Protein AF-A0A7S3BDD4-F1 (afdb_monomer_lite)

InterPro domains:
  IPR001752 Kinesin motor domain [PF00225] (3-97)
  IPR001752 Kinesin motor domain [PS50067] (1-113)
  IPR027417 P-loop containing nucleoside triphosphate hydrolase [SSF52540] (3-90)
  IPR036961 Kinesin motor domain superfamily [G3DSA:3.40.8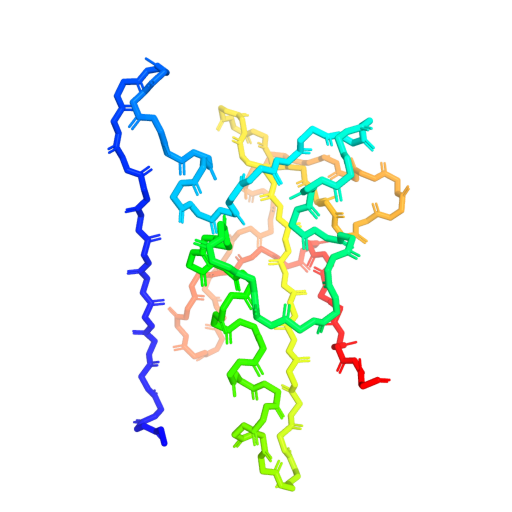50.10] (1-112)

Foldseek 3Di:
DPPDDDDDDQDDDPPPCSVQQAAFACPPPDCVHRVNDPDDDPSGHPNSVVVVVCVVPDDPPDWDKDWDWDDDPQKIFQPVDPVRDIDGQVQQFDQDPVRDTDRDPRDMDGDDD

Secondary structure (DSSP, 8-state):
--S---------STTSSHHHHHTS---TT-TT-GGG-SS--TT--HHHHHHHHHHHSPPTT---EE--EEEETTEEEESSSTT--EEETTTTEEE-TTS-EEETTS--EEP--

Radius of gyration: 15.99 Å; chains: 1; bounding box: 36×42×39 Å

Structure (mmCIF, N/CA/C/O backbone):
data_AF-A0A7S3BDD4-F1
#
_entry.id   AF-A0A7S3BDD4-F1
#
loop_
_atom_site.group_PDB
_atom_site.id
_atom_site.type_symbol
_atom_site.label_atom_id
_atom_site.label_alt_id
_atom_site.label_comp_id
_atom_site.label_asym_id
_atom_site.label_entity_id
_atom_site.label_seq_id
_atom_site.pdbx_PDB_ins_code
_atom_site.Cartn_x
_atom_site.Cartn_y
_atom_site.Cartn_z
_atom_site.occupancy
_atom_site.B_iso_or_equiv
_atom_site.auth_seq_id
_atom_site.auth_comp_id
_atom_site.auth_asym_id
_atom_site.auth_atom_id
_atom_site.pdbx_PDB_model_num
ATOM 1 N N . VAL A 1 1 ? -19.814 -3.495 7.950 1.00 60.03 1 VAL A N 1
ATOM 2 C CA . VAL A 1 1 ? -19.081 -4.137 6.830 1.00 60.03 1 VAL A CA 1
ATOM 3 C C . VAL A 1 1 ? -19.416 -5.627 6.795 1.00 60.03 1 VAL A C 1
ATOM 5 O O . VAL A 1 1 ? -19.355 -6.261 7.837 1.00 60.03 1 VAL A O 1
ATOM 8 N N . GLY A 1 2 ? -19.827 -6.178 5.647 1.00 73.81 2 GLY A N 1
ATOM 9 C CA . GLY A 1 2 ? -20.387 -7.540 5.518 1.00 73.81 2 GLY A CA 1
ATOM 10 C C . GLY A 1 2 ? -19.382 -8.704 5.495 1.00 73.81 2 GLY A C 1
ATOM 11 O O . GLY A 1 2 ? -19.745 -9.788 5.056 1.00 73.81 2 GLY A O 1
ATOM 12 N N . GLY A 1 3 ? -18.129 -8.487 5.917 1.00 82.62 3 GLY A N 1
ATOM 13 C CA . GLY A 1 3 ? -17.088 -9.528 5.938 1.00 82.62 3 GLY A CA 1
ATOM 14 C C . GLY A 1 3 ? -16.591 -9.971 4.556 1.00 82.62 3 GLY A C 1
ATOM 15 O O . GLY A 1 3 ? -16.117 -11.089 4.401 1.00 82.62 3 GLY A O 1
ATOM 16 N N . SER A 1 4 ? -16.730 -9.124 3.534 1.00 88.00 4 SER A N 1
ATOM 17 C CA . SER A 1 4 ? -16.346 -9.449 2.156 1.00 88.00 4 SER A CA 1
ATOM 18 C C . SER A 1 4 ? -14.903 -9.050 1.849 1.00 88.00 4 SER A C 1
ATOM 20 O O . SER A 1 4 ? -14.454 -7.976 2.243 1.00 88.00 4 SER A O 1
ATOM 22 N N . ALA A 1 5 ? -14.205 -9.882 1.076 1.00 89.25 5 ALA A N 1
ATOM 23 C CA . ALA A 1 5 ? -12.925 -9.525 0.477 1.00 89.25 5 ALA A CA 1
ATOM 24 C C . ALA A 1 5 ? -13.150 -8.690 -0.794 1.00 89.25 5 ALA A C 1
ATOM 26 O O . ALA A 1 5 ? -13.965 -9.052 -1.645 1.00 89.25 5 ALA A O 1
ATOM 27 N N . VAL A 1 6 ? -12.417 -7.584 -0.930 1.00 91.31 6 VAL A N 1
ATOM 28 C CA . VAL A 1 6 ? -12.492 -6.673 -2.082 1.00 91.31 6 VAL A CA 1
ATOM 29 C C . VAL A 1 6 ? -11.098 -6.522 -2.680 1.00 91.31 6 VAL A C 1
ATOM 31 O O . VAL A 1 6 ? -10.127 -6.326 -1.953 1.00 91.31 6 VAL A O 1
ATOM 34 N N . VAL A 1 7 ? -10.999 -6.602 -4.008 1.00 92.81 7 VAL A N 1
ATOM 35 C CA . VAL A 1 7 ? -9.750 -6.399 -4.753 1.00 92.81 7 VAL A CA 1
ATOM 36 C C . VAL A 1 7 ? -9.949 -5.268 -5.753 1.00 92.81 7 VAL A C 1
ATOM 38 O O . VAL A 1 7 ? -10.944 -5.241 -6.475 1.00 92.81 7 VAL A O 1
ATOM 41 N N . MET A 1 8 ? -8.990 -4.344 -5.809 1.00 95.12 8 MET A N 1
ATOM 42 C CA . MET A 1 8 ? -9.002 -3.199 -6.717 1.00 95.12 8 MET A CA 1
ATOM 43 C C . MET A 1 8 ? -7.710 -3.155 -7.529 1.00 95.12 8 MET A C 1
ATOM 45 O O . MET A 1 8 ? -6.622 -3.333 -6.985 1.00 95.12 8 MET A O 1
ATOM 49 N N . PHE A 1 9 ? -7.829 -2.874 -8.826 1.00 96.19 9 PHE A N 1
ATOM 50 C CA . PHE A 1 9 ? -6.691 -2.703 -9.727 1.00 96.19 9 PHE A CA 1
ATOM 51 C C . PHE A 1 9 ? -6.763 -1.342 -10.417 1.00 96.19 9 PHE A C 1
ATOM 53 O O . PHE A 1 9 ? -7.798 -0.976 -10.969 1.00 96.19 9 PHE A O 1
ATOM 60 N N . ALA A 1 10 ? -5.637 -0.629 -10.453 1.00 97.06 10 ALA A N 1
ATOM 61 C CA . ALA A 1 10 ? -5.442 0.508 -11.346 1.00 97.06 10 ALA A CA 1
ATOM 62 C C . ALA A 1 10 ? -4.644 0.043 -12.572 1.00 97.06 10 ALA A C 1
ATOM 64 O O . ALA A 1 10 ? -3.459 -0.275 -12.468 1.00 97.06 10 ALA A O 1
ATOM 65 N N . TYR A 1 11 ? -5.292 -0.007 -13.738 1.00 97.00 11 TYR A N 1
ATOM 66 C CA . TYR A 1 11 ? -4.699 -0.502 -14.983 1.00 97.00 11 TYR A CA 1
ATOM 67 C C . TYR A 1 11 ? -4.707 0.571 -16.075 1.00 97.00 11 TYR A C 1
ATOM 69 O O . TYR A 1 11 ? -5.645 1.354 -16.188 1.00 97.00 11 TYR A O 1
ATOM 77 N N . GLY A 1 12 ? -3.648 0.614 -16.883 1.00 95.94 12 GLY A N 1
ATOM 78 C CA . GLY A 1 12 ? -3.472 1.615 -17.934 1.00 95.94 12 GLY A CA 1
ATOM 79 C C . GLY A 1 12 ? -2.015 1.794 -18.360 1.00 95.94 12 GLY A C 1
ATOM 80 O O . GLY A 1 12 ? -1.086 1.311 -17.703 1.00 95.94 12 GLY A O 1
ATOM 81 N N . LEU A 1 13 ? -1.802 2.514 -19.461 1.00 96.69 13 LEU A N 1
ATOM 82 C CA . LEU A 1 13 ? -0.473 2.804 -20.011 1.00 96.69 13 LEU A CA 1
ATOM 83 C C . LEU A 1 13 ? 0.371 3.682 -19.074 1.00 96.69 13 LEU A C 1
ATOM 85 O O . LEU A 1 13 ? -0.135 4.307 -18.140 1.00 96.69 13 LEU A O 1
ATOM 89 N N . SER A 1 14 ? 1.688 3.721 -19.284 1.00 95.06 14 SER A N 1
ATOM 90 C CA . SER A 1 14 ? 2.538 4.677 -18.562 1.00 95.06 14 SER A CA 1
ATOM 91 C C . SER A 1 14 ? 2.042 6.109 -18.798 1.00 95.06 14 SER A C 1
ATOM 93 O O . SER A 1 14 ? 1.623 6.439 -19.904 1.00 95.06 14 SER A O 1
ATOM 95 N N . GLY A 1 15 ? 2.015 6.931 -17.747 1.00 93.81 15 GLY A N 1
ATOM 96 C CA . GLY A 1 15 ? 1.454 8.286 -17.804 1.00 93.81 15 GLY A CA 1
ATOM 97 C C . GLY A 1 15 ? -0.078 8.378 -17.758 1.00 93.81 15 GLY A C 1
ATOM 98 O O . GLY A 1 1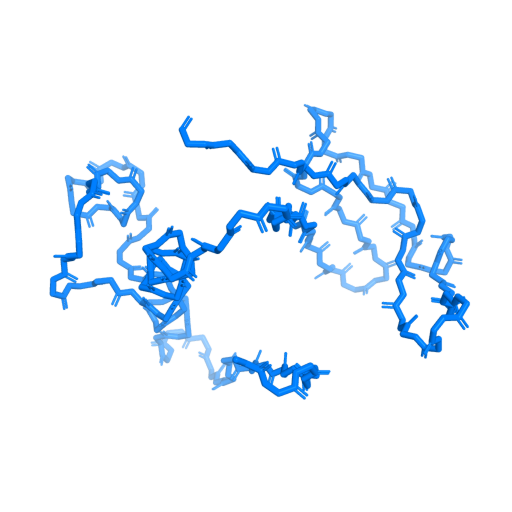5 ? -0.600 9.481 -17.686 1.00 93.81 15 GLY A O 1
ATOM 99 N N . SER A 1 16 ? -0.822 7.264 -17.712 1.00 96.44 16 SER A N 1
ATOM 100 C CA . SER A 1 16 ? -2.298 7.291 -17.655 1.00 96.44 16 SER A CA 1
ATOM 101 C C . SER A 1 16 ? -2.884 7.667 -16.284 1.00 96.44 16 SER A C 1
ATOM 103 O O . SER A 1 16 ? -4.074 7.473 -16.060 1.00 96.44 16 SER A O 1
ATOM 105 N N . GLY A 1 17 ? -2.054 8.104 -15.333 1.00 97.00 17 GLY A N 1
ATOM 106 C CA . GLY A 1 17 ? -2.502 8.508 -13.999 1.00 97.00 17 GLY A CA 1
ATOM 107 C C . GLY A 1 17 ? -2.710 7.386 -12.974 1.00 97.00 17 GLY A C 1
ATOM 108 O O . GLY A 1 17 ? -3.188 7.683 -11.894 1.00 97.00 17 GLY A O 1
ATOM 109 N N . LYS A 1 18 ? -2.319 6.124 -13.232 1.00 97.75 18 LYS A N 1
ATOM 110 C CA . LYS A 1 18 ? -2.521 4.997 -12.283 1.00 97.75 18 LYS A CA 1
ATOM 111 C C . LYS A 1 18 ? -2.061 5.300 -10.850 1.00 97.75 18 LYS A C 1
ATOM 113 O O . LYS A 1 18 ? -2.833 5.144 -9.913 1.00 97.75 18 LYS A O 1
ATOM 118 N N . THR A 1 19 ? -0.806 5.728 -10.693 1.00 96.25 19 THR A N 1
ATOM 119 C CA . THR A 1 19 ? -0.218 6.048 -9.383 1.00 96.25 19 THR A CA 1
ATOM 120 C C . THR A 1 19 ? -0.965 7.198 -8.720 1.00 96.25 19 THR A C 1
ATOM 122 O O . THR A 1 19 ? -1.320 7.106 -7.551 1.00 96.25 19 THR A O 1
ATOM 125 N N . TYR A 1 20 ? -1.296 8.228 -9.501 1.00 97.00 20 TYR A N 1
ATOM 126 C CA . TYR A 1 20 ? -2.066 9.374 -9.033 1.00 97.00 20 TYR A CA 1
ATOM 127 C C . TYR A 1 20 ? -3.487 8.978 -8.593 1.00 97.00 20 TYR A C 1
ATOM 129 O O . TYR A 1 20 ? -3.953 9.435 -7.563 1.00 97.00 20 TYR A O 1
ATOM 137 N N . THR A 1 21 ? -4.169 8.070 -9.296 1.00 97.88 21 THR A N 1
ATOM 138 C CA . THR A 1 21 ? -5.490 7.570 -8.881 1.00 97.88 21 THR A CA 1
ATOM 139 C C . THR A 1 21 ? -5.427 6.765 -7.581 1.00 97.88 21 THR A C 1
ATOM 141 O O . THR A 1 21 ? -6.326 6.873 -6.748 1.00 97.88 21 THR A O 1
ATOM 144 N N . VAL A 1 22 ? -4.387 5.945 -7.389 1.00 97.62 22 VAL A N 1
ATOM 145 C CA . VAL A 1 22 ? -4.250 5.130 -6.170 1.00 97.62 22 VAL A CA 1
ATOM 146 C C . VAL A 1 22 ? -3.848 5.991 -4.976 1.00 97.62 22 VAL A C 1
ATOM 148 O O . VAL A 1 22 ? -4.443 5.839 -3.916 1.00 97.62 22 VAL A O 1
ATOM 151 N N . PHE A 1 23 ? -2.892 6.905 -5.129 1.00 97.00 23 PHE A N 1
ATOM 152 C CA . PHE A 1 23 ? -2.302 7.633 -4.000 1.00 97.00 23 PHE A CA 1
ATOM 153 C C . PHE A 1 23 ? -2.575 9.140 -4.005 1.00 97.00 23 PHE A C 1
ATOM 155 O O . PHE A 1 23 ? -2.816 9.718 -2.950 1.00 97.00 23 PHE A O 1
ATOM 162 N N . GLY A 1 24 ? -2.569 9.775 -5.173 1.00 97.00 24 GLY A N 1
ATOM 163 C CA . GLY A 1 24 ? -2.479 11.227 -5.334 1.00 97.00 24 GLY A CA 1
ATOM 164 C C . GLY A 1 24 ? -1.047 11.664 -5.669 1.00 97.00 24 GLY A C 1
ATOM 165 O O . GLY A 1 24 ? -0.255 10.843 -6.141 1.00 97.00 24 GLY A O 1
ATOM 166 N N . PRO A 1 25 ? -0.683 12.940 -5.445 1.00 96.38 25 PRO A N 1
ATOM 167 C CA . PRO A 1 25 ? 0.699 13.398 -5.563 1.00 96.38 25 PRO A CA 1
ATOM 168 C C . PRO A 1 25 ? 1.611 12.614 -4.611 1.00 96.38 25 PRO A C 1
ATOM 170 O O . PRO A 1 25 ? 1.344 12.553 -3.416 1.00 96.38 25 PRO A O 1
ATOM 173 N N . ASP A 1 26 ? 2.688 12.013 -5.110 1.00 94.88 26 ASP A N 1
ATOM 174 C CA . ASP A 1 26 ? 3.591 11.142 -4.338 1.00 94.88 26 ASP A CA 1
ATOM 175 C C . ASP A 1 26 ? 5.058 11.608 -4.341 1.00 94.88 26 ASP A C 1
ATOM 177 O O . ASP A 1 26 ? 5.911 10.998 -3.695 1.00 94.88 26 ASP A O 1
ATOM 181 N N . ALA A 1 27 ? 5.352 12.717 -5.022 1.00 94.38 27 ALA A N 1
ATOM 182 C CA . ALA A 1 27 ? 6.679 13.317 -5.063 1.00 94.38 27 ALA A CA 1
ATOM 183 C C . ALA A 1 27 ? 7.100 13.814 -3.668 1.00 94.38 27 ALA A C 1
ATOM 185 O O . ALA A 1 27 ? 6.452 14.680 -3.082 1.00 94.38 27 ALA A O 1
ATOM 186 N N . ALA A 1 28 ? 8.192 13.271 -3.124 1.00 93.06 28 ALA A N 1
ATOM 187 C CA . ALA A 1 28 ? 8.583 13.507 -1.732 1.00 93.06 28 ALA A CA 1
ATOM 188 C C . ALA A 1 28 ? 9.006 14.949 -1.418 1.00 93.06 28 ALA A C 1
ATOM 190 O O . ALA A 1 28 ? 8.918 15.390 -0.270 1.00 93.06 28 ALA A O 1
ATOM 191 N N . ASP A 1 29 ? 9.437 15.695 -2.424 1.00 94.56 29 ASP A N 1
ATOM 192 C CA . ASP A 1 29 ? 9.754 17.119 -2.356 1.00 94.56 29 ASP A CA 1
ATOM 193 C C . ASP A 1 29 ? 8.506 18.013 -2.449 1.00 94.56 29 ASP A C 1
ATOM 195 O O . ASP A 1 29 ? 8.515 19.122 -1.917 1.00 94.56 29 ASP A O 1
ATOM 199 N N . SER A 1 30 ? 7.403 17.520 -3.018 1.00 92.81 30 SER A N 1
ATOM 200 C CA . SER A 1 30 ? 6.154 18.277 -3.128 1.00 92.81 30 SER A CA 1
ATOM 201 C C . SER A 1 30 ? 5.495 18.495 -1.757 1.00 92.81 30 SER A C 1
ATOM 203 O O . SER A 1 30 ? 5.379 17.540 -0.979 1.00 92.81 30 SER A O 1
ATOM 205 N N . PRO A 1 31 ? 5.036 19.715 -1.419 1.00 92.12 31 PRO A N 1
ATOM 206 C CA . PRO A 1 31 ? 4.231 19.947 -0.216 1.00 92.12 31 PRO A CA 1
ATOM 207 C C . PRO A 1 31 ? 2.869 19.238 -0.284 1.00 92.12 31 PRO A C 1
ATOM 209 O O . PRO A 1 31 ? 2.328 18.858 0.751 1.00 92.12 31 PRO A O 1
ATOM 212 N N . ASP A 1 32 ? 2.368 18.979 -1.493 1.00 92.44 32 ASP A N 1
ATOM 213 C CA . ASP A 1 32 ? 1.067 18.348 -1.735 1.00 92.44 32 ASP A CA 1
ATOM 214 C C . ASP A 1 32 ? 1.129 16.814 -1.714 1.00 92.44 32 ASP A C 1
ATOM 216 O O . ASP A 1 32 ? 0.134 16.151 -2.010 1.00 92.44 32 ASP A O 1
ATOM 220 N N . ALA A 1 33 ? 2.293 16.233 -1.389 1.00 96.19 33 ALA A N 1
ATOM 221 C CA . ALA A 1 33 ? 2.454 14.789 -1.286 1.00 96.19 33 ALA A CA 1
ATOM 222 C C . ALA A 1 33 ? 1.416 14.194 -0.326 1.00 96.19 33 ALA A C 1
ATOM 224 O O . ALA A 1 33 ? 1.250 14.677 0.796 1.00 96.19 33 ALA A O 1
ATOM 225 N N . TRP A 1 34 ? 0.742 13.124 -0.745 1.00 95.44 34 TRP A N 1
ATOM 226 C CA . TRP A 1 34 ? -0.416 12.570 -0.042 1.00 95.44 34 TRP A CA 1
ATOM 227 C C . TRP A 1 34 ? -0.112 12.245 1.426 1.00 95.44 34 TRP A C 1
ATOM 229 O O . TRP A 1 34 ? -0.925 12.530 2.298 1.00 95.44 34 TRP A O 1
ATOM 239 N N . PHE A 1 35 ? 1.091 11.736 1.702 1.00 94.31 35 PHE A N 1
ATOM 240 C CA . PHE A 1 35 ? 1.557 11.341 3.033 1.00 94.31 35 PHE A CA 1
ATOM 241 C C . PHE A 1 35 ? 1.986 12.514 3.931 1.00 94.31 35 PHE A C 1
ATOM 243 O O . PHE A 1 35 ? 2.401 12.287 5.066 1.00 94.31 35 PHE A O 1
ATOM 250 N N . LYS A 1 36 ? 1.928 13.759 3.440 1.00 95.31 36 LYS A N 1
ATOM 251 C CA . LYS A 1 36 ? 2.159 14.978 4.238 1.00 95.31 36 LYS A CA 1
ATOM 252 C C . LYS A 1 36 ? 0.865 15.611 4.751 1.00 95.31 36 LYS A C 1
ATOM 254 O O . LYS A 1 36 ? 0.931 16.527 5.565 1.00 95.31 36 LYS A O 1
ATOM 259 N N . GLN A 1 37 ? -0.289 15.141 4.285 1.00 92.62 37 GLN A N 1
ATOM 260 C CA . GLN A 1 37 ? -1.598 15.626 4.712 1.00 92.62 37 GLN A CA 1
ATOM 261 C C . GLN A 1 37 ? -2.138 14.697 5.804 1.00 92.62 37 GLN A C 1
ATOM 263 O O . GLN A 1 37 ? -2.094 13.479 5.650 1.00 92.62 37 GLN A O 1
ATOM 268 N N . ALA A 1 38 ? -2.612 15.256 6.919 1.00 91.62 38 ALA A N 1
ATOM 269 C CA . ALA A 1 38 ? -3.177 14.470 8.023 1.00 91.62 38 ALA A CA 1
ATOM 270 C C . ALA A 1 38 ? -4.686 14.214 7.860 1.00 91.62 38 ALA A C 1
ATOM 272 O O . ALA A 1 38 ? -5.218 13.247 8.398 1.00 91.62 38 ALA A O 1
ATOM 273 N N . GLU A 1 39 ? -5.367 15.079 7.110 1.00 93.38 39 GLU A N 1
ATOM 274 C CA . GLU A 1 39 ? -6.803 15.021 6.847 1.00 93.38 39 GLU A CA 1
ATOM 275 C C . GLU A 1 39 ? -7.070 14.878 5.343 1.00 93.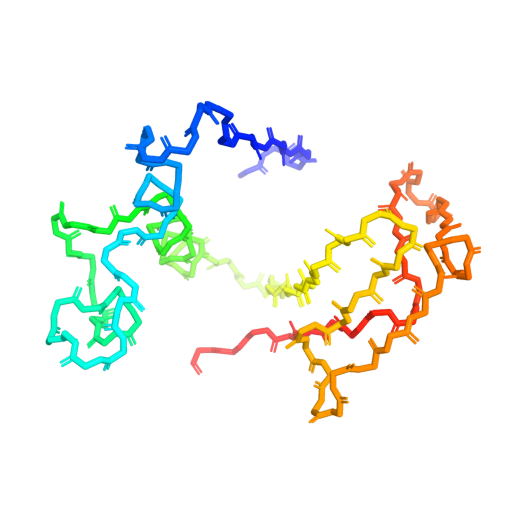38 39 GLU A C 1
ATOM 277 O O . GLU A 1 39 ? -6.198 15.224 4.535 1.00 93.38 39 GLU A O 1
ATOM 282 N N . PRO A 1 40 ? -8.269 14.400 4.956 1.00 94.19 40 PRO A N 1
ATOM 283 C CA . PRO A 1 40 ? -8.658 14.262 3.564 1.00 94.19 40 PRO A CA 1
ATOM 284 C C . PRO A 1 40 ? -8.398 15.515 2.736 1.00 94.19 40 PRO A C 1
ATOM 286 O O . PRO A 1 40 ? -8.948 16.585 2.989 1.00 94.19 40 PRO A O 1
ATOM 289 N N . HIS A 1 41 ? -7.574 15.356 1.703 1.00 94.12 41 HIS A N 1
ATOM 290 C CA . HIS A 1 41 ? -7.234 16.416 0.766 1.00 94.12 41 HIS A CA 1
ATOM 291 C C . HIS A 1 41 ? -7.855 16.142 -0.605 1.00 94.12 41 HIS A C 1
ATOM 293 O O . HIS A 1 41 ? -7.918 15.004 -1.052 1.00 94.12 41 HIS A O 1
ATOM 299 N N . SER A 1 42 ? -8.240 17.194 -1.330 1.00 94.56 42 SER A N 1
ATOM 300 C CA . SER A 1 42 ? -8.886 17.087 -2.655 1.00 94.56 42 SER A CA 1
ATOM 301 C C . SER A 1 42 ? -8.076 16.334 -3.725 1.00 94.56 42 SER A C 1
ATOM 303 O O . SER A 1 42 ? -8.613 15.977 -4.769 1.00 94.56 42 SER A O 1
ATOM 305 N N . GLN A 1 43 ? -6.777 16.140 -3.493 1.00 95.50 43 GLN A N 1
ATOM 306 C CA . GLN A 1 43 ? -5.850 15.449 -4.395 1.00 95.50 43 GLN A CA 1
ATOM 307 C C . GLN A 1 43 ? -5.495 14.032 -3.924 1.00 95.50 43 GLN A C 1
ATOM 309 O O . GLN A 1 43 ? -4.660 13.383 -4.549 1.00 95.50 43 GLN A O 1
ATOM 314 N N . TRP A 1 44 ? -6.059 13.558 -2.814 1.00 97.25 44 TRP A N 1
ATOM 315 C CA . TRP A 1 44 ? -5.848 12.187 -2.370 1.00 97.25 44 TRP A CA 1
ATOM 316 C C . TRP A 1 44 ? -6.430 11.186 -3.364 1.00 97.25 44 TRP A C 1
ATOM 318 O O . TRP A 1 44 ? -7.510 11.368 -3.925 1.00 97.25 44 TRP A O 1
ATOM 328 N N . GLY A 1 45 ? -5.686 10.103 -3.564 1.00 97.31 45 GLY A N 1
ATOM 329 C CA . GLY A 1 45 ? -6.173 8.940 -4.284 1.00 97.31 45 GLY A CA 1
ATOM 330 C C . GLY A 1 45 ? -7.031 8.033 -3.405 1.00 97.31 45 GLY A C 1
ATOM 331 O O . GLY A 1 45 ? -7.311 8.311 -2.237 1.00 97.31 45 GLY A O 1
ATOM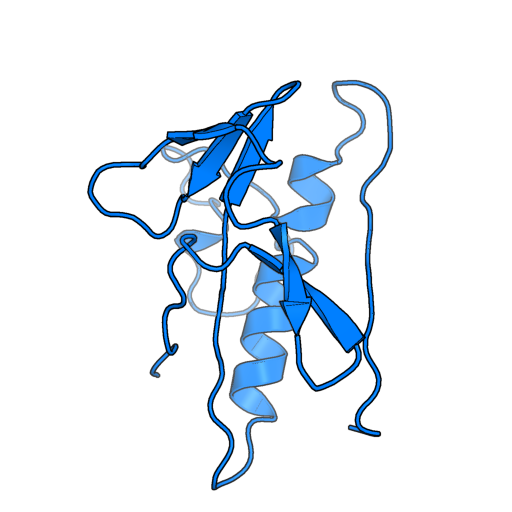 332 N N . ILE A 1 46 ? -7.407 6.893 -3.973 1.00 97.19 46 ILE A N 1
ATOM 333 C CA . ILE A 1 46 ? -8.262 5.890 -3.325 1.00 97.19 46 ILE A CA 1
ATOM 334 C C . ILE A 1 46 ? -7.650 5.373 -2.014 1.00 97.19 46 ILE A C 1
ATOM 336 O O . ILE A 1 46 ? -8.360 5.215 -1.027 1.00 97.19 46 ILE A O 1
ATOM 340 N N . PHE A 1 47 ? -6.345 5.099 -1.992 1.00 96.50 47 PHE A N 1
ATOM 341 C CA . PHE A 1 47 ? -5.666 4.473 -0.858 1.00 96.50 47 PHE A CA 1
ATOM 342 C C . PHE A 1 47 ? -5.697 5.323 0.424 1.00 96.50 47 PHE A C 1
ATOM 344 O O . PHE A 1 47 ? -6.182 4.810 1.434 1.00 96.50 47 PHE A O 1
ATOM 351 N N . PRO A 1 48 ? -5.229 6.590 0.439 1.00 96.31 48 PRO A N 1
ATOM 352 C CA . PRO A 1 48 ? -5.280 7.400 1.657 1.00 96.31 48 PRO A CA 1
ATOM 353 C C . PRO A 1 48 ? -6.713 7.731 2.100 1.00 96.31 48 PRO A C 1
ATOM 355 O O . PRO A 1 48 ? -6.970 7.736 3.302 1.00 96.31 48 PRO A O 1
ATOM 358 N N . HIS A 1 49 ? -7.658 7.917 1.166 1.00 96.31 49 HIS A N 1
ATOM 359 C CA . HIS A 1 49 ? -9.077 8.082 1.507 1.00 96.31 49 HIS A CA 1
ATOM 360 C C . HIS A 1 49 ? -9.643 6.852 2.220 1.00 96.31 49 HIS A C 1
ATOM 362 O O . HIS A 1 49 ? -10.174 6.975 3.322 1.00 96.31 49 HIS A O 1
ATOM 368 N N . LEU A 1 50 ? -9.460 5.665 1.633 1.00 94.88 50 LEU A N 1
ATOM 369 C CA . LEU A 1 50 ? -9.920 4.407 2.218 1.00 94.88 50 LEU A CA 1
ATOM 370 C C . LEU A 1 50 ? -9.288 4.169 3.590 1.00 94.88 50 LEU A C 1
ATOM 372 O O . LEU A 1 50 ? -9.974 3.770 4.525 1.00 94.88 50 LEU A O 1
ATOM 376 N N . ALA A 1 51 ? -7.981 4.407 3.722 1.00 93.81 51 ALA A N 1
ATOM 377 C CA . ALA A 1 51 ? -7.296 4.251 4.996 1.00 93.81 51 ALA A CA 1
ATOM 378 C C . ALA A 1 51 ? -7.912 5.169 6.061 1.00 93.81 51 ALA A C 1
ATOM 380 O O . ALA A 1 51 ? -8.273 4.684 7.131 1.00 93.81 51 ALA A O 1
ATOM 381 N N . TYR A 1 52 ? -8.085 6.459 5.757 1.00 94.75 52 TYR A N 1
ATOM 382 C CA . TYR A 1 52 ? -8.678 7.422 6.683 1.00 94.75 52 TYR A CA 1
ATOM 383 C C . TYR A 1 52 ? -10.089 7.004 7.116 1.00 94.75 52 TYR A C 1
ATOM 385 O O . TYR A 1 52 ? -10.361 6.933 8.313 1.00 94.75 52 TYR A O 1
ATOM 393 N N . GLU A 1 53 ? -10.963 6.656 6.169 1.00 93.88 53 GLU A N 1
ATOM 394 C CA . GLU A 1 53 ? -12.332 6.204 6.456 1.00 93.88 53 GLU A CA 1
ATOM 395 C C . GLU A 1 53 ? -12.353 4.932 7.317 1.00 93.88 53 GLU A C 1
ATOM 397 O O . GLU A 1 53 ? -13.084 4.875 8.304 1.00 93.88 53 GLU A O 1
ATOM 402 N N . LEU A 1 54 ? -11.494 3.947 7.027 1.00 92.62 54 LEU A N 1
ATOM 403 C CA . LEU A 1 54 ? -11.393 2.719 7.826 1.00 92.62 54 LEU A CA 1
ATOM 404 C C . LEU A 1 54 ? -10.972 2.983 9.276 1.00 92.62 54 LEU A C 1
ATOM 406 O O . LEU A 1 54 ? -11.413 2.262 10.171 1.00 92.62 54 LEU A O 1
ATOM 410 N N . PHE A 1 55 ? -10.131 3.990 9.522 1.00 93.00 55 PHE A N 1
ATOM 411 C CA . PHE A 1 55 ? -9.779 4.400 10.882 1.00 93.00 55 PHE A CA 1
ATOM 412 C C . PHE A 1 55 ? -10.939 5.102 11.598 1.00 93.00 55 PHE A C 1
ATOM 414 O O . PHE A 1 55 ? -11.127 4.865 12.788 1.00 93.00 55 PHE A O 1
ATOM 421 N N . GLN A 1 56 ? -11.746 5.900 10.890 1.00 92.19 56 GLN A N 1
ATOM 422 C CA . GLN A 1 56 ? -12.935 6.549 11.463 1.00 92.19 56 GLN A CA 1
ATOM 423 C C . GLN A 1 56 ? -14.071 5.555 11.757 1.00 92.19 56 GLN A C 1
ATOM 425 O O . GLN A 1 56 ? -14.782 5.697 12.748 1.00 92.19 56 GLN A O 1
ATOM 430 N N . GLU A 1 57 ? -14.246 4.536 10.912 1.00 91.12 57 GLU A N 1
ATOM 431 C CA . GLU A 1 57 ? -15.283 3.504 11.069 1.00 91.12 57 GLU A CA 1
ATOM 432 C C . GLU A 1 57 ? -14.866 2.342 11.981 1.00 91.12 57 GLU A C 1
ATOM 434 O O . GLU A 1 57 ? -15.655 1.421 12.231 1.00 91.12 57 GLU A O 1
ATOM 439 N N . ARG A 1 58 ? -13.619 2.349 12.464 1.00 88.94 58 ARG A N 1
ATOM 440 C CA . ARG A 1 58 ? -13.068 1.277 13.288 1.00 88.94 58 ARG A CA 1
ATOM 441 C C . ARG A 1 58 ? -13.897 1.107 14.561 1.00 88.94 58 ARG A C 1
ATOM 443 O O . ARG A 1 58 ? -14.129 2.047 15.312 1.00 88.94 58 ARG A O 1
ATOM 450 N N . GLN A 1 59 ? -14.301 -0.132 14.821 1.00 88.94 59 GLN A N 1
ATOM 451 C CA . GLN A 1 59 ? -15.057 -0.505 16.015 1.00 88.94 59 GLN A CA 1
ATOM 452 C C . GLN A 1 59 ? -14.140 -1.117 17.076 1.00 88.94 59 GLN A C 1
ATOM 454 O O . GLN A 1 59 ? -13.059 -1.634 16.770 1.00 88.94 59 GLN A O 1
ATOM 459 N N . ASP A 1 60 ? -14.593 -1.105 18.328 1.00 87.31 60 ASP A N 1
ATOM 460 C CA . ASP A 1 60 ? -13.887 -1.768 19.421 1.00 87.31 60 ASP A CA 1
ATOM 461 C C . ASP A 1 60 ? -13.638 -3.250 19.102 1.00 87.31 60 ASP A C 1
ATOM 463 O O . ASP A 1 60 ? -14.509 -3.978 18.625 1.00 87.31 60 ASP A O 1
ATOM 467 N N . GLY A 1 61 ? -12.403 -3.693 19.345 1.00 87.69 61 GLY A N 1
ATOM 468 C CA . GLY A 1 61 ? -11.944 -5.049 19.034 1.00 87.69 61 GLY A CA 1
ATOM 469 C C . GLY A 1 61 ? -11.399 -5.243 17.615 1.00 87.69 61 GLY A C 1
ATOM 470 O O . GLY A 1 61 ? -10.796 -6.283 17.347 1.00 87.69 61 GLY A O 1
ATOM 471 N N . TRP A 1 62 ? -11.529 -4.264 16.712 1.00 90.88 62 TRP A N 1
ATOM 472 C CA . TRP A 1 62 ? -10.912 -4.350 15.386 1.00 90.88 62 TRP A CA 1
ATOM 473 C C . TRP A 1 62 ? -9.415 -4.038 15.445 1.00 90.88 62 TRP A C 1
ATOM 475 O O . TRP A 1 62 ? -8.988 -3.034 16.024 1.00 90.88 62 TRP A O 1
ATOM 485 N N . ALA A 1 63 ? -8.623 -4.876 14.773 1.00 92.06 63 ALA A N 1
ATOM 486 C CA . ALA A 1 63 ? -7.211 -4.637 14.506 1.00 92.06 63 ALA A CA 1
ATOM 487 C C . ALA A 1 63 ? -7.000 -4.424 13.003 1.00 92.06 63 ALA A C 1
ATOM 489 O O . ALA A 1 63 ? -7.191 -5.349 12.212 1.00 92.06 63 ALA A O 1
ATOM 490 N N . LEU A 1 64 ? -6.568 -3.223 12.615 1.00 93.62 64 LEU A N 1
ATOM 491 C CA . LEU A 1 64 ? -6.183 -2.928 11.237 1.00 93.62 64 LEU A CA 1
ATOM 492 C C . LEU A 1 64 ? -4.748 -3.406 10.996 1.00 93.62 64 LEU A C 1
ATOM 494 O O . LEU A 1 64 ? -3.830 -3.098 11.760 1.00 93.62 64 LEU A O 1
ATOM 498 N N . LYS A 1 65 ? -4.552 -4.192 9.939 1.00 94.31 65 LYS A N 1
ATOM 499 C CA . LYS A 1 65 ? -3.257 -4.772 9.572 1.00 94.31 65 LYS A CA 1
ATOM 500 C C . LYS A 1 65 ? -2.952 -4.457 8.114 1.00 94.31 65 LYS A C 1
ATOM 502 O O . LYS A 1 65 ? -3.833 -4.564 7.269 1.00 94.31 65 LYS A O 1
ATOM 507 N N . LEU A 1 66 ? -1.699 -4.114 7.828 1.00 94.75 66 LEU A N 1
ATOM 508 C CA . LEU A 1 66 ? -1.211 -3.851 6.478 1.00 94.75 66 LEU A CA 1
ATOM 509 C C . LEU A 1 66 ? -0.052 -4.785 6.145 1.00 94.75 66 LEU A C 1
ATOM 511 O O . LEU A 1 66 ? 0.914 -4.892 6.904 1.00 94.75 66 LEU A O 1
ATOM 515 N N . LYS A 1 67 ? -0.142 -5.403 4.972 1.00 94.75 67 LYS A N 1
ATOM 516 C CA . LYS A 1 67 ? 0.965 -6.054 4.275 1.00 94.75 67 LYS A CA 1
ATOM 517 C C . LYS A 1 67 ? 1.202 -5.265 2.987 1.00 94.75 67 LYS A C 1
ATOM 519 O O . LYS A 1 67 ? 0.248 -4.994 2.261 1.00 94.75 67 LYS A O 1
ATOM 524 N N . TYR A 1 68 ? 2.443 -4.857 2.731 1.00 95.62 68 TYR A N 1
ATOM 525 C CA . TYR A 1 68 ? 2.792 -4.034 1.572 1.00 95.62 68 TYR A CA 1
ATOM 526 C C . TYR A 1 68 ? 4.074 -4.558 0.932 1.00 95.62 68 TYR A C 1
ATOM 528 O O . TYR A 1 68 ? 5.116 -4.635 1.576 1.00 95.62 68 TYR A O 1
ATOM 536 N N . PHE A 1 69 ? 3.991 -4.946 -0.334 1.00 96.25 69 PHE A N 1
ATOM 537 C CA . PHE A 1 69 ? 5.106 -5.516 -1.081 1.00 96.25 69 PHE A CA 1
ATOM 538 C C . PHE A 1 69 ? 5.031 -5.103 -2.548 1.00 96.25 69 PHE A C 1
ATOM 540 O O . PHE A 1 69 ? 3.977 -4.712 -3.055 1.00 96.25 69 PHE A O 1
ATOM 547 N N . GLN A 1 70 ? 6.165 -5.205 -3.230 1.00 96.06 70 GLN A N 1
ATOM 548 C CA . GLN A 1 70 ? 6.290 -4.964 -4.659 1.00 96.06 70 GLN A CA 1
ATOM 549 C C . GLN A 1 70 ? 6.629 -6.268 -5.374 1.00 96.06 70 GLN A C 1
ATOM 551 O O . GLN A 1 70 ? 7.545 -6.973 -4.964 1.00 96.06 70 GLN A O 1
ATOM 556 N N . ASN A 1 71 ? 5.946 -6.538 -6.484 1.00 95.00 71 ASN A N 1
ATOM 557 C CA . ASN A 1 71 ? 6.256 -7.663 -7.360 1.00 95.00 71 ASN A CA 1
ATOM 558 C C . ASN A 1 71 ? 6.935 -7.149 -8.632 1.00 95.00 71 ASN A C 1
ATOM 560 O O . ASN A 1 71 ? 6.389 -6.276 -9.313 1.00 95.00 71 ASN A O 1
ATOM 564 N N . VAL A 1 72 ? 8.100 -7.701 -8.968 1.00 94.56 72 VAL A N 1
ATOM 565 C CA . VAL A 1 72 ? 8.829 -7.418 -10.210 1.00 94.56 72 VAL A CA 1
ATOM 566 C C . VAL A 1 72 ? 9.275 -8.740 -10.823 1.00 94.56 72 VAL A C 1
ATOM 568 O O . VAL A 1 72 ? 10.156 -9.416 -10.297 1.00 94.56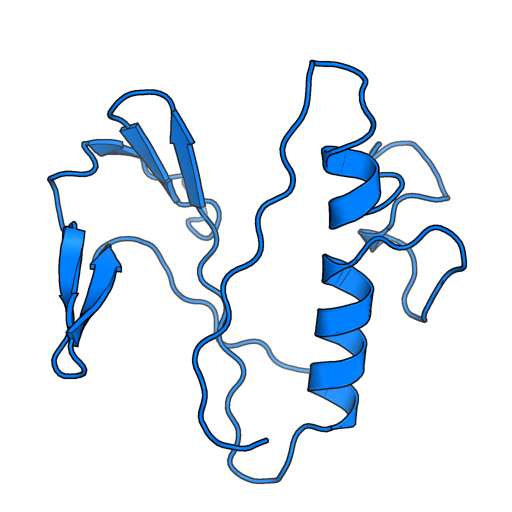 72 VAL A O 1
ATOM 571 N N . VAL A 1 73 ? 8.672 -9.096 -11.960 1.00 94.31 73 VAL A N 1
ATOM 572 C CA . VAL A 1 73 ? 8.870 -10.400 -12.613 1.00 94.31 73 VAL A CA 1
ATOM 573 C C . VAL A 1 73 ? 8.554 -11.525 -11.615 1.00 94.31 73 VAL A C 1
ATOM 575 O O . VAL A 1 73 ? 7.407 -11.632 -11.187 1.00 94.31 73 VAL A O 1
ATOM 578 N N . ASP A 1 74 ? 9.551 -12.305 -11.200 1.00 96.19 74 ASP A N 1
ATOM 579 C CA . ASP A 1 74 ? 9.388 -13.431 -10.282 1.00 96.19 74 ASP A CA 1
ATOM 580 C C . ASP A 1 74 ? 9.789 -13.096 -8.836 1.00 96.19 74 ASP A C 1
ATOM 582 O O . ASP A 1 74 ? 9.711 -13.953 -7.954 1.00 96.19 74 ASP A O 1
ATOM 586 N N . ILE A 1 75 ? 10.226 -11.862 -8.579 1.00 97.12 75 ILE A N 1
ATOM 587 C CA . ILE A 1 75 ? 10.708 -11.417 -7.273 1.00 97.12 75 ILE A CA 1
ATOM 588 C C . ILE A 1 75 ? 9.637 -10.591 -6.574 1.00 97.12 75 ILE A C 1
ATOM 590 O O . ILE A 1 75 ? 9.047 -9.675 -7.149 1.00 97.12 75 ILE A O 1
ATOM 594 N N . VAL A 1 76 ? 9.426 -10.907 -5.304 1.00 97.44 76 VAL A N 1
ATOM 595 C CA . VAL A 1 76 ? 8.657 -10.100 -4.364 1.00 97.44 76 VAL A CA 1
ATOM 596 C C . VAL A 1 76 ? 9.655 -9.395 -3.457 1.00 97.44 76 VAL A C 1
ATOM 598 O O . VAL A 1 76 ? 10.577 -10.028 -2.943 1.00 97.44 76 VAL A O 1
ATOM 601 N N . ARG A 1 77 ? 9.471 -8.092 -3.257 1.00 97.44 77 ARG A N 1
ATOM 602 C CA . ARG A 1 77 ? 10.180 -7.271 -2.273 1.00 97.44 77 ARG A CA 1
ATOM 603 C C . ARG A 1 77 ? 9.201 -6.869 -1.181 1.00 97.44 77 ARG A C 1
ATOM 605 O O . ARG A 1 77 ? 8.221 -6.181 -1.465 1.00 97.44 77 ARG A O 1
ATOM 612 N N . ASP A 1 78 ? 9.479 -7.252 0.058 1.00 96.94 78 ASP A N 1
ATOM 613 C CA . ASP A 1 78 ? 8.690 -6.812 1.208 1.00 96.94 78 ASP A CA 1
ATOM 614 C C . ASP A 1 78 ? 9.027 -5.356 1.560 1.00 96.94 78 ASP A C 1
ATOM 616 O O . ASP A 1 78 ? 10.135 -5.057 2.006 1.00 96.94 78 ASP A O 1
ATOM 620 N N . LEU A 1 79 ? 8.066 -4.449 1.367 1.00 95.56 79 LEU A N 1
ATOM 621 C CA . LEU A 1 79 ? 8.224 -3.020 1.660 1.00 95.56 79 LEU A CA 1
ATOM 622 C C . LEU A 1 79 ? 7.948 -2.693 3.135 1.00 95.56 79 LEU A C 1
ATOM 624 O O . LEU A 1 79 ? 8.188 -1.566 3.566 1.00 95.56 79 LEU A O 1
ATOM 628 N N . MET A 1 80 ? 7.464 -3.666 3.912 1.00 92.81 80 MET A N 1
ATOM 629 C CA . MET A 1 80 ? 7.320 -3.557 5.364 1.00 92.81 80 MET A CA 1
ATOM 630 C C . MET A 1 80 ? 8.591 -3.989 6.104 1.00 92.81 80 MET A C 1
ATOM 632 O O . MET A 1 80 ? 8.751 -3.660 7.283 1.00 92.81 80 MET A O 1
ATOM 636 N N . SER A 1 81 ? 9.498 -4.704 5.429 1.00 90.06 81 SER A N 1
ATOM 637 C CA . SER A 1 81 ? 10.788 -5.118 5.980 1.00 90.06 81 SER A CA 1
ATOM 638 C C . SER A 1 81 ? 11.755 -3.928 6.067 1.00 90.06 81 SER A C 1
ATOM 640 O O . SER A 1 81 ? 11.990 -3.262 5.056 1.00 90.06 81 SER A O 1
ATOM 642 N N . PRO A 1 82 ? 12.409 -3.684 7.224 1.00 88.62 82 PRO A N 1
ATOM 643 C CA . PRO A 1 82 ? 13.445 -2.654 7.348 1.00 88.62 82 PRO A CA 1
ATOM 644 C C . PRO A 1 82 ? 14.628 -2.856 6.393 1.00 88.62 82 PRO A C 1
ATOM 646 O O . PRO A 1 82 ? 15.334 -1.903 6.076 1.00 88.62 82 PRO A O 1
ATOM 649 N N . SER A 1 83 ? 14.859 -4.098 5.959 1.00 91.88 83 SER A N 1
ATOM 650 C CA . SER A 1 83 ? 15.930 -4.469 5.036 1.00 91.88 83 SER A CA 1
ATOM 651 C C . SER A 1 83 ? 15.448 -4.679 3.600 1.00 91.88 83 SER A C 1
ATOM 653 O O . SER A 1 83 ? 16.242 -5.119 2.773 1.00 91.88 83 SER A O 1
ATOM 655 N N . ALA A 1 84 ? 14.175 -4.379 3.300 1.00 91.38 84 ALA A N 1
ATOM 656 C CA . ALA A 1 84 ? 13.562 -4.583 1.987 1.00 91.38 84 ALA A CA 1
ATOM 657 C C . ALA A 1 84 ? 13.838 -5.989 1.422 1.00 91.38 84 ALA A C 1
ATOM 659 O O . ALA A 1 84 ? 14.329 -6.142 0.306 1.00 91.38 84 ALA A O 1
ATOM 660 N N . THR A 1 85 ? 13.583 -7.017 2.237 1.00 94.56 85 THR A N 1
ATOM 661 C CA . THR A 1 85 ? 13.889 -8.416 1.909 1.00 94.56 85 THR A CA 1
ATOM 662 C C . THR A 1 85 ? 13.238 -8.836 0.592 1.00 94.56 85 THR A C 1
ATOM 664 O O . THR A 1 85 ? 12.057 -8.575 0.365 1.00 94.56 85 THR A O 1
ATOM 667 N N . GLU A 1 86 ? 14.006 -9.523 -0.253 1.00 97.00 86 GLU A N 1
ATOM 668 C CA . GLU A 1 86 ? 13.562 -10.006 -1.557 1.00 97.00 86 GLU A CA 1
ATOM 669 C C . GLU A 1 86 ? 13.639 -11.522 -1.634 1.00 97.00 86 GLU A C 1
ATOM 671 O O . GLU A 1 86 ? 14.654 -12.118 -1.268 1.00 97.00 86 GLU A O 1
ATOM 676 N N . GLN A 1 87 ? 12.584 -12.147 -2.149 1.00 97.25 87 GLN A N 1
ATOM 677 C CA . GLN A 1 87 ? 12.588 -13.569 -2.477 1.00 97.25 87 GLN A CA 1
ATOM 678 C C . GLN A 1 87 ? 11.763 -13.831 -3.734 1.00 97.25 87 GLN A C 1
ATOM 680 O O . GLN A 1 87 ? 10.911 -13.038 -4.132 1.00 97.25 87 GLN A O 1
ATOM 685 N N . HIS A 1 88 ? 11.998 -14.982 -4.359 1.00 97.44 88 HIS A N 1
ATOM 686 C CA . HIS A 1 88 ? 11.144 -15.469 -5.434 1.00 97.44 88 HIS A CA 1
ATOM 687 C C . HIS A 1 88 ? 9.712 -15.697 -4.910 1.00 97.44 88 HIS A C 1
ATOM 689 O O . HIS A 1 88 ? 9.559 -16.264 -3.832 1.00 97.44 88 HIS A O 1
ATOM 695 N N . TYR A 1 89 ? 8.658 -15.339 -5.657 1.00 93.50 89 TYR A N 1
ATOM 696 C CA . TYR A 1 89 ? 7.270 -15.415 -5.151 1.00 93.50 89 TYR A CA 1
ATOM 697 C C . TYR A 1 89 ? 6.858 -16.824 -4.693 1.00 93.50 89 TYR A C 1
ATOM 699 O O . TYR A 1 89 ? 6.121 -16.978 -3.730 1.00 93.50 89 TYR A O 1
ATOM 707 N N . LYS A 1 90 ? 7.355 -17.873 -5.362 1.00 95.25 90 LYS A N 1
ATOM 708 C CA . LYS A 1 90 ? 7.137 -19.279 -4.956 1.00 95.25 90 LYS A CA 1
ATOM 709 C C . LYS A 1 90 ? 7.699 -19.628 -3.574 1.00 95.25 90 LYS A C 1
ATOM 711 O O . LYS A 1 90 ? 7.267 -20.622 -2.998 1.00 95.25 90 LYS A O 1
ATOM 716 N N . SER A 1 91 ? 8.642 -18.855 -3.046 1.00 94.94 91 SER A N 1
ATOM 717 C CA . SER A 1 91 ? 9.054 -18.980 -1.653 1.00 94.94 91 SER A CA 1
ATOM 718 C C . SER A 1 91 ? 7.942 -18.383 -0.797 1.00 94.94 91 SER A C 1
ATOM 720 O O . SER A 1 91 ? 7.754 -17.176 -0.805 1.00 94.94 91 SER A O 1
ATOM 722 N N . GLY A 1 92 ? 7.156 -19.211 -0.111 1.00 91.62 92 GLY A N 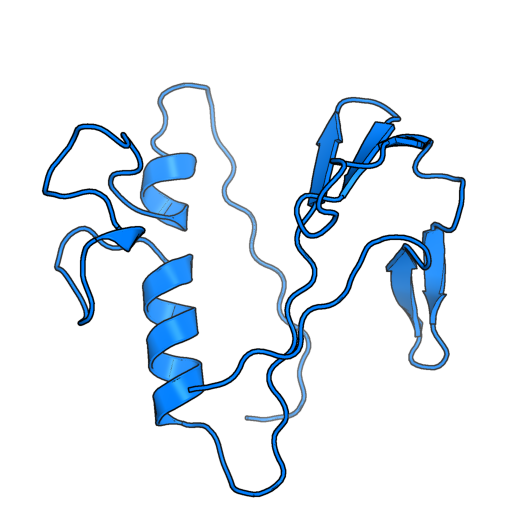1
ATOM 723 C CA . GLY A 1 92 ? 6.177 -18.752 0.883 1.00 91.62 92 GLY A CA 1
ATOM 724 C C . GLY A 1 92 ? 4.784 -18.369 0.377 1.00 91.62 92 GLY A C 1
ATOM 725 O O . GLY A 1 92 ? 3.877 -18.234 1.197 1.00 91.62 92 GLY A O 1
ATOM 726 N N . MET A 1 93 ? 4.571 -18.231 -0.939 1.00 95.25 93 MET A N 1
ATOM 727 C CA . MET A 1 93 ? 3.223 -18.034 -1.483 1.00 95.25 93 MET A CA 1
ATOM 728 C C . MET A 1 93 ? 2.369 -19.291 -1.291 1.00 95.25 93 MET A C 1
ATOM 730 O O . MET A 1 93 ? 2.699 -20.363 -1.802 1.00 95.25 93 MET A O 1
ATOM 734 N N . ARG A 1 94 ? 1.251 -19.156 -0.577 1.00 95.12 94 ARG A N 1
ATOM 735 C CA . ARG A 1 94 ? 0.336 -20.259 -0.255 1.00 95.12 94 ARG A CA 1
ATOM 736 C C . ARG A 1 94 ? -1.089 -19.763 -0.044 1.00 95.12 94 ARG A C 1
ATOM 738 O O . ARG A 1 94 ? -1.318 -18.565 0.047 1.00 95.12 94 ARG A O 1
ATOM 745 N N . LYS A 1 95 ? -2.036 -20.694 0.055 1.00 95.25 95 LYS A N 1
ATOM 746 C CA . LYS A 1 95 ? -3.344 -20.398 0.646 1.00 95.25 95 LYS A CA 1
ATOM 747 C C . LYS A 1 95 ? -3.242 -20.502 2.163 1.00 95.25 95 LYS A C 1
ATOM 749 O O . LYS A 1 95 ? -2.588 -21.429 2.646 1.00 95.25 95 LYS A O 1
ATOM 754 N N . ASP A 1 96 ? -3.835 -19.558 2.878 1.00 89.12 96 ASP A N 1
ATOM 755 C CA . ASP A 1 96 ? -4.042 -19.663 4.321 1.00 89.12 96 ASP A CA 1
ATOM 756 C C . ASP A 1 96 ? -5.229 -20.584 4.658 1.00 89.12 96 ASP A C 1
ATOM 758 O O . ASP A 1 96 ? -5.844 -21.186 3.770 1.00 89.12 96 ASP A O 1
ATOM 762 N N . ASP A 1 97 ? -5.523 -20.715 5.953 1.00 89.62 97 ASP A N 1
ATOM 763 C CA . ASP A 1 97 ? -6.587 -21.583 6.472 1.00 89.62 97 ASP A CA 1
ATOM 764 C C . ASP A 1 97 ? -7.990 -21.129 6.027 1.00 89.62 97 ASP A C 1
ATOM 766 O O . ASP A 1 97 ? -8.905 -21.949 5.931 1.00 89.62 97 ASP A O 1
ATOM 770 N N . ASP A 1 98 ? -8.140 -19.847 5.686 1.00 86.94 98 ASP A N 1
ATOM 771 C CA . ASP A 1 98 ? -9.371 -19.244 5.171 1.00 86.94 98 ASP A CA 1
ATOM 772 C C . ASP A 1 98 ? -9.457 -19.318 3.629 1.00 86.94 98 ASP A C 1
ATOM 774 O O . ASP A 1 98 ? -10.457 -18.929 3.018 1.00 86.94 98 ASP A O 1
ATOM 778 N N . GLY A 1 99 ? -8.426 -19.866 2.974 1.00 88.88 99 GLY A N 1
ATOM 779 C CA . GLY A 1 99 ? -8.363 -20.077 1.530 1.00 88.88 99 GLY A CA 1
ATOM 780 C C . GLY A 1 99 ? -7.893 -18.866 0.721 1.00 88.88 99 GLY A C 1
ATOM 781 O O . GLY A 1 99 ? -7.924 -18.929 -0.518 1.00 88.88 99 GLY A O 1
ATOM 782 N N . PHE A 1 100 ? -7.435 -17.794 1.373 1.00 89.75 100 PHE A N 1
ATOM 783 C CA . PHE A 1 100 ? -6.889 -16.607 0.718 1.00 89.75 100 PHE A CA 1
ATOM 784 C C . PHE A 1 100 ? -5.417 -16.800 0.365 1.00 89.75 100 PHE A C 1
ATOM 786 O O . PHE A 1 100 ? -4.658 -17.452 1.076 1.00 89.75 100 PHE A O 1
ATOM 793 N N . MET A 1 101 ? -5.005 -16.238 -0.773 1.00 92.56 101 MET A N 1
ATOM 794 C CA . MET A 1 101 ? -3.598 -16.248 -1.168 1.00 92.56 101 MET A CA 1
ATOM 795 C C . MET A 1 101 ? -2.800 -15.293 -0.280 1.00 92.56 101 MET A C 1
ATOM 797 O O . MET A 1 101 ? -3.119 -14.107 -0.217 1.00 92.56 101 MET A O 1
ATOM 801 N N . ASP A 1 102 ? -1.728 -15.796 0.324 1.00 93.81 102 ASP A N 1
ATOM 802 C CA . ASP A 1 102 ? -0.802 -15.036 1.155 1.00 93.81 102 ASP A CA 1
ATOM 803 C C . ASP A 1 102 ? 0.664 -15.379 0.837 1.00 93.81 102 ASP A C 1
ATOM 805 O O . ASP A 1 102 ? 0.956 -16.403 0.217 1.00 93.81 102 ASP A O 1
ATOM 809 N N . ILE A 1 103 ? 1.590 -14.518 1.267 1.00 94.81 103 ILE A N 1
ATOM 810 C CA . ILE A 1 103 ? 3.040 -14.755 1.265 1.00 94.81 103 ILE A CA 1
ATOM 811 C C . ILE A 1 103 ? 3.533 -14.684 2.709 1.00 94.81 103 ILE A C 1
ATOM 813 O O . ILE A 1 103 ? 3.506 -13.616 3.331 1.00 94.81 103 ILE A O 1
ATOM 817 N N . ASP A 1 104 ? 3.975 -15.820 3.243 1.00 93.38 104 ASP A N 1
ATOM 818 C CA . ASP A 1 104 ? 4.195 -15.997 4.683 1.00 93.38 104 ASP A CA 1
ATOM 819 C C . ASP A 1 104 ? 5.369 -15.203 5.270 1.00 93.38 104 ASP A C 1
ATOM 821 O O . ASP A 1 104 ? 5.324 -14.812 6.436 1.00 93.38 104 ASP A O 1
ATOM 825 N N . TRP A 1 105 ? 6.400 -14.936 4.472 1.00 94.50 105 TRP A N 1
ATOM 826 C CA . TRP A 1 105 ? 7.589 -14.211 4.909 1.00 94.50 105 TRP A CA 1
ATOM 827 C C . TRP A 1 105 ? 7.464 -12.692 4.755 1.00 94.50 105 TRP A C 1
ATOM 829 O O . TRP A 1 105 ? 8.277 -11.972 5.333 1.00 94.50 105 TRP A O 1
ATOM 839 N N . CYS A 1 106 ? 6.476 -12.186 4.005 1.00 95.75 106 CYS A N 1
ATOM 840 C CA . CYS A 1 106 ? 6.231 -10.746 3.929 1.00 95.75 106 CYS A CA 1
ATOM 841 C C . CYS A 1 106 ? 5.643 -10.242 5.250 1.00 95.75 106 CYS A C 1
ATOM 843 O O . CYS A 1 106 ? 4.633 -10.761 5.741 1.00 95.75 106 CYS A O 1
ATOM 845 N N . GLY A 1 107 ? 6.247 -9.192 5.798 1.00 93.94 107 GLY A N 1
ATOM 846 C CA . GLY A 1 107 ? 5.865 -8.603 7.067 1.00 93.94 107 GLY A CA 1
ATOM 847 C C . GLY A 1 107 ? 4.441 -8.052 7.075 1.00 93.94 107 GLY A C 1
ATOM 848 O O . GLY A 1 107 ? 3.931 -7.509 6.094 1.00 93.94 107 GLY A O 1
ATOM 849 N N . VAL A 1 108 ? 3.805 -8.157 8.240 1.00 94.44 108 VAL A N 1
ATOM 850 C CA . VAL A 1 108 ? 2.510 -7.537 8.529 1.00 94.44 108 VAL A CA 1
ATOM 851 C C . VAL A 1 108 ? 2.708 -6.520 9.637 1.00 94.44 108 VAL A C 1
ATOM 853 O O . VAL A 1 108 ? 3.212 -6.854 10.711 1.00 94.44 108 VAL A O 1
ATOM 856 N N . LYS A 1 109 ? 2.271 -5.284 9.408 1.00 94.06 109 LYS A N 1
ATOM 857 C CA . LYS A 1 109 ? 2.254 -4.251 10.443 1.00 94.06 109 LYS A CA 1
ATOM 858 C C . LYS A 1 109 ? 0.842 -4.075 10.967 1.00 94.06 109 LYS A C 1
ATOM 860 O O . LYS A 1 109 ? -0.083 -3.811 10.203 1.00 94.06 109 LYS A O 1
ATOM 865 N N . VAL A 1 110 ? 0.690 -4.205 12.282 1.00 93.75 110 VAL A N 1
ATOM 866 C CA . VAL A 1 110 ? -0.520 -3.763 12.977 1.00 93.75 110 VAL A CA 1
ATOM 867 C C . VAL A 1 110 ? -0.475 -2.242 13.017 1.00 93.75 110 VAL A C 1
ATOM 869 O O . VAL A 1 110 ? 0.478 -1.666 13.551 1.00 93.75 110 VAL A O 1
ATOM 872 N N . LEU A 1 111 ? -1.466 -1.606 12.406 1.00 91.62 111 LEU A N 1
ATOM 873 C CA . LEU A 1 111 ? -1.568 -0.159 12.389 1.00 91.62 111 LEU A CA 1
ATOM 874 C C . LEU A 1 111 ? -2.186 0.312 13.709 1.00 91.62 111 LEU A C 1
ATOM 876 O O . LEU A 1 111 ? -3.107 -0.314 14.235 1.00 91.62 111 LEU A O 1
ATOM 880 N N . LYS A 1 112 ? -1.620 1.382 14.258 1.00 85.19 112 LYS A N 1
ATOM 881 C CA . LYS A 1 112 ? -2.081 2.043 15.479 1.00 85.19 112 LYS A CA 1
ATOM 882 C C . LYS A 1 112 ? -2.432 3.480 15.125 1.00 85.19 112 LYS A C 1
ATOM 884 O O . LYS A 1 112 ? -1.874 3.998 14.157 1.00 85.19 112 LYS A O 1
ATOM 889 N N . ASP A 1 113 ? -3.332 4.049 15.912 1.00 66.38 113 ASP A N 1
ATOM 890 C CA . ASP A 1 113 ? -3.682 5.468 15.861 1.00 66.38 113 ASP A CA 1
ATOM 891 C C . ASP A 1 113 ? -2.479 6.346 16.258 1.00 66.38 113 ASP A C 1
ATOM 893 O O . ASP A 1 113 ? -1.650 5.880 17.085 1.00 66.38 113 ASP A O 1
#

pLDDT: mean 93.18, std 5.33, range [60.03, 97.88]

Sequence (113 aa):
VGGSAVVMFAYGLSGSGKTYTVFGPDAADSPDAWFKQAEPHSQWGIFPHLAYELFQERQDGWALKLKYFQNVVDIVRDLMSPSATEQHYKSGMRKDDDGFMDIDWCGVKVLKD

Organism: NCBI:txid676789